Protein AF-A0AAW6AV35-F1 (afdb_monomer_lite)

pLDDT: mean 94.67, std 2.92, range [82.06, 97.56]

Structure (mmCIF, N/CA/C/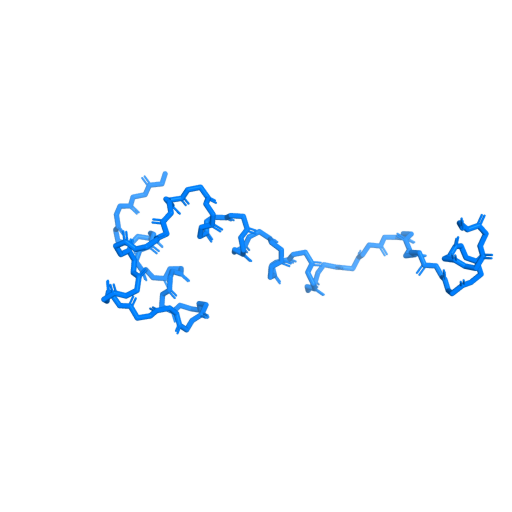O backbone):
data_AF-A0AAW6AV35-F1
#
_entry.id   AF-A0AAW6AV35-F1
#
loop_
_atom_site.group_PDB
_atom_site.id
_atom_site.type_symbol
_atom_site.label_atom_id
_atom_site.label_alt_id
_atom_site.label_comp_id
_atom_site.label_asym_id
_atom_site.label_entity_id
_atom_site.label_seq_id
_atom_site.pdbx_PDB_ins_code
_atom_site.Cartn_x
_atom_site.Cartn_y
_atom_site.Cartn_z
_atom_site.occupancy
_atom_site.B_iso_or_equiv
_atom_site.auth_seq_id
_atom_site.auth_comp_id
_atom_site.auth_asym_id
_atom_site.auth_atom_id
_atom_site.pdbx_PDB_model_num
ATOM 1 N N . MET A 1 1 ? 5.500 -1.678 13.568 1.00 84.88 1 MET A N 1
ATOM 2 C CA . MET A 1 1 ? 4.375 -0.834 13.113 1.00 84.88 1 MET A CA 1
ATOM 3 C C . MET A 1 1 ? 3.544 -0.491 14.335 1.00 84.88 1 MET A C 1
ATOM 5 O O . MET A 1 1 ? 3.145 -1.420 15.021 1.00 84.88 1 MET A O 1
ATOM 9 N N . THR A 1 2 ? 3.341 0.783 14.664 1.00 96.38 2 THR A N 1
ATOM 10 C CA . THR A 1 2 ? 2.403 1.179 15.730 1.00 96.38 2 THR A CA 1
ATOM 11 C C . THR A 1 2 ? 1.142 1.751 15.092 1.00 96.38 2 THR A C 1
ATOM 13 O O . THR A 1 2 ? 1.211 2.300 13.992 1.00 96.38 2 THR A O 1
ATOM 16 N N . THR A 1 3 ? -0.005 1.645 15.763 1.00 95.31 3 THR A N 1
ATOM 17 C CA . THR A 1 3 ? -1.275 2.184 15.253 1.00 95.31 3 THR A CA 1
ATOM 18 C C . THR A 1 3 ? -1.188 3.676 14.896 1.00 95.31 3 THR A C 1
ATOM 20 O O . THR A 1 3 ? -1.619 4.025 13.802 1.00 95.31 3 THR A O 1
ATOM 23 N N . PRO A 1 4 ? -0.560 4.561 15.703 1.00 96.94 4 PRO A N 1
ATOM 24 C CA . PRO A 1 4 ? -0.410 5.969 15.324 1.00 96.94 4 PRO A CA 1
ATOM 25 C C . PRO A 1 4 ? 0.390 6.172 14.033 1.00 96.94 4 PRO A C 1
ATOM 27 O O . PRO A 1 4 ? 0.006 6.981 13.194 1.00 96.94 4 PRO A O 1
ATOM 30 N N . LEU A 1 5 ? 1.475 5.412 13.840 1.00 96.12 5 LEU A N 1
ATOM 31 C CA . LEU A 1 5 ? 2.284 5.494 12.622 1.00 96.12 5 LEU A CA 1
ATOM 32 C C . LEU A 1 5 ?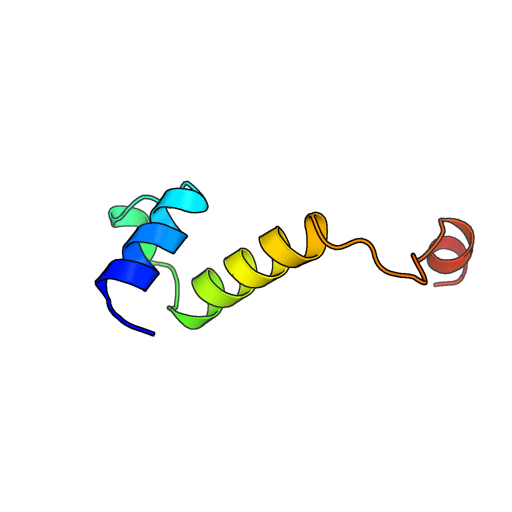 1.513 4.988 11.396 1.00 96.12 5 LEU A C 1
ATOM 34 O O . LEU A 1 5 ? 1.635 5.566 10.322 1.00 96.12 5 LEU A O 1
ATOM 38 N N . PHE A 1 6 ? 0.711 3.932 11.552 1.00 96.12 6 PHE A N 1
ATOM 39 C CA . PHE A 1 6 ? -0.158 3.434 10.486 1.00 96.12 6 PHE A CA 1
ATOM 40 C C . PHE A 1 6 ? -1.197 4.483 10.069 1.00 96.12 6 PHE A C 1
ATOM 42 O O . PHE A 1 6 ? -1.315 4.781 8.884 1.00 96.12 6 PHE A O 1
ATOM 49 N N . MET A 1 7 ? -1.883 5.104 11.034 1.00 96.81 7 MET A N 1
ATOM 50 C CA . MET A 1 7 ? -2.878 6.144 10.749 1.00 96.81 7 MET A CA 1
ATOM 51 C C . MET A 1 7 ? -2.249 7.374 10.087 1.00 96.81 7 MET A C 1
ATOM 53 O O . MET A 1 7 ? -2.831 7.937 9.164 1.00 96.81 7 MET A O 1
ATOM 57 N N . LEU A 1 8 ? -1.040 7.762 10.507 1.00 95.81 8 LEU A N 1
ATOM 58 C CA . LEU A 1 8 ? -0.294 8.845 9.865 1.00 95.81 8 LEU A CA 1
ATOM 59 C C . LEU A 1 8 ? 0.035 8.522 8.399 1.00 95.81 8 LEU A C 1
ATOM 61 O O . LEU A 1 8 ? -0.085 9.391 7.542 1.00 95.81 8 LEU A O 1
ATOM 65 N N . ARG A 1 9 ? 0.421 7.277 8.102 1.00 95.62 9 ARG A N 1
ATOM 66 C CA . ARG A 1 9 ? 0.703 6.827 6.730 1.00 95.62 9 ARG A CA 1
ATOM 67 C C . ARG A 1 9 ? -0.550 6.778 5.866 1.00 95.62 9 ARG A C 1
ATOM 69 O O . ARG A 1 9 ? -0.515 7.280 4.751 1.00 95.62 9 ARG A O 1
ATOM 76 N N . ALA A 1 10 ? -1.655 6.249 6.391 1.00 96.75 10 ALA A N 1
ATOM 77 C CA . ALA A 1 10 ? -2.942 6.267 5.699 1.00 96.75 10 ALA A CA 1
ATOM 78 C C . ALA A 1 10 ? -3.371 7.702 5.349 1.00 96.75 10 ALA A C 1
ATOM 80 O O . ALA A 1 10 ? -3.718 7.980 4.204 1.00 96.75 10 ALA A O 1
ATOM 81 N N . ALA A 1 11 ? -3.250 8.632 6.302 1.00 96.75 11 ALA A N 1
ATOM 82 C CA . ALA A 1 11 ? -3.533 10.044 6.064 1.00 96.75 11 ALA A CA 1
ATOM 83 C C . ALA A 1 11 ? -2.582 10.672 5.027 1.00 96.75 11 ALA A C 1
ATOM 85 O O . ALA A 1 11 ? -3.028 11.451 4.190 1.00 96.75 11 ALA A O 1
ATOM 86 N N . GLY A 1 12 ? -1.291 10.317 5.043 1.00 95.62 12 GLY A N 1
ATOM 87 C CA . GLY A 1 12 ? -0.307 10.769 4.049 1.00 95.62 12 GLY A CA 1
ATOM 88 C C . GLY A 1 12 ? -0.593 10.281 2.624 1.00 95.62 12 GLY A C 1
ATOM 89 O O . GLY A 1 12 ? -0.295 10.987 1.666 1.00 95.62 12 GLY A O 1
ATOM 90 N N . LEU A 1 13 ? -1.233 9.117 2.488 1.00 96.00 13 LEU A N 1
ATOM 91 C CA . LEU A 1 13 ? -1.749 8.592 1.219 1.00 96.00 13 LEU A CA 1
ATOM 92 C C . LEU A 1 13 ? -3.104 9.202 0.815 1.00 96.00 13 LEU A C 1
ATOM 94 O O . LEU A 1 13 ? -3.645 8.850 -0.229 1.00 96.00 13 LEU A O 1
ATOM 98 N N . GLY A 1 14 ? -3.677 10.092 1.632 1.00 97.00 14 GLY A N 1
ATOM 99 C CA . GLY A 1 14 ? -4.996 10.681 1.390 1.00 97.00 14 GLY A CA 1
ATOM 100 C C . GLY A 1 14 ? -6.168 9.727 1.642 1.00 97.00 14 GLY A C 1
ATOM 101 O O . GLY A 1 14 ? -7.278 10.004 1.194 1.00 97.00 14 GLY A O 1
ATOM 102 N N . ILE A 1 15 ? -5.949 8.618 2.355 1.00 97.38 15 ILE A N 1
ATOM 103 C CA . ILE A 1 15 ? -6.986 7.631 2.671 1.00 97.38 15 ILE A CA 1
ATOM 104 C C . ILE A 1 15 ? -7.787 8.126 3.874 1.00 97.38 15 ILE A C 1
ATOM 106 O O . ILE A 1 15 ? -7.226 8.411 4.939 1.00 97.38 15 ILE A O 1
ATOM 110 N N . SER A 1 16 ? -9.108 8.225 3.720 1.00 96.31 16 SER A N 1
ATOM 111 C CA . SER A 1 16 ? -9.976 8.597 4.831 1.00 96.31 16 S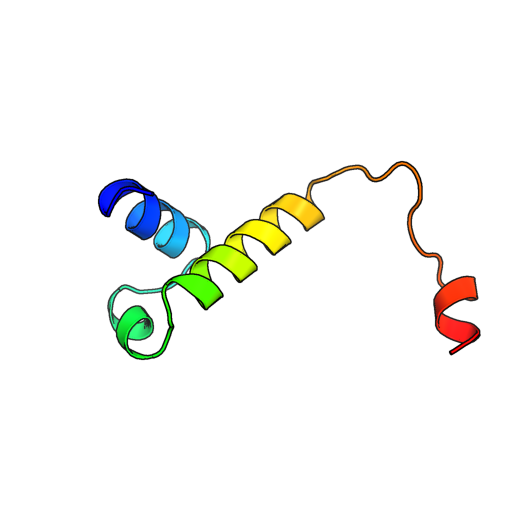ER A CA 1
ATOM 112 C C . SER A 1 16 ? -10.088 7.450 5.840 1.00 96.31 16 SER A C 1
ATOM 114 O O . SER A 1 16 ? -9.960 6.277 5.498 1.00 96.31 16 SER A O 1
ATOM 116 N N . ILE A 1 17 ? -10.366 7.771 7.107 1.00 93.81 17 ILE A N 1
ATOM 117 C CA . ILE A 1 17 ? -10.546 6.745 8.148 1.00 93.81 17 ILE A CA 1
ATOM 118 C C . ILE A 1 17 ? -11.713 5.808 7.808 1.00 93.81 17 ILE A C 1
ATOM 120 O O . ILE A 1 17 ? -11.644 4.623 8.117 1.00 93.81 17 ILE A O 1
ATOM 124 N N . SER A 1 18 ? -12.760 6.327 7.162 1.00 95.69 18 SER A N 1
ATOM 125 C CA . SER A 1 18 ? -13.910 5.535 6.725 1.00 95.69 18 SER A CA 1
ATOM 126 C C . SER A 1 18 ? -13.522 4.494 5.676 1.00 95.69 18 SER A C 1
ATOM 128 O O . SER A 1 18 ? -13.976 3.363 5.766 1.00 95.69 18 SER A O 1
ATOM 130 N N . ASP A 1 19 ? -12.617 4.823 4.752 1.00 96.38 19 ASP A N 1
ATOM 131 C CA . ASP A 1 19 ? -12.187 3.894 3.697 1.00 96.38 19 ASP A CA 1
ATOM 132 C C . ASP A 1 19 ? -11.295 2.758 4.225 1.00 96.38 19 ASP A C 1
ATOM 134 O O . ASP A 1 19 ? -11.152 1.722 3.574 1.00 96.38 19 ASP A O 1
ATOM 138 N N . LEU A 1 20 ? -10.711 2.907 5.422 1.00 95.44 20 LEU A N 1
ATOM 139 C CA . LEU A 1 20 ? -9.869 1.872 6.032 1.00 95.44 20 LEU A CA 1
ATOM 140 C C . LEU A 1 20 ? -10.635 0.585 6.359 1.00 95.44 20 LEU A C 1
ATOM 142 O O . LEU A 1 20 ? -10.001 -0.451 6.536 1.00 95.44 20 LEU A O 1
ATOM 146 N N . GLU A 1 21 ? -11.969 0.609 6.413 1.00 95.94 21 GLU A N 1
ATOM 147 C CA . GLU A 1 21 ? -12.766 -0.612 6.586 1.00 95.94 21 GLU A CA 1
ATOM 148 C C . GLU A 1 21 ? -12.715 -1.537 5.358 1.00 95.94 21 GLU A C 1
ATOM 150 O O . GLU A 1 21 ? -12.902 -2.748 5.482 1.00 95.94 21 GLU A O 1
ATOM 155 N N . LEU A 1 22 ? -12.426 -0.973 4.181 1.00 96.81 22 LEU A N 1
ATOM 156 C CA . LEU A 1 22 ? -12.353 -1.686 2.904 1.00 96.81 22 LEU A CA 1
ATOM 157 C C . LEU A 1 22 ? -10.937 -2.176 2.583 1.00 96.81 22 LEU A C 1
ATOM 159 O O . LEU A 1 22 ? -10.744 -2.940 1.636 1.00 96.81 22 LEU A O 1
ATOM 163 N N . LEU A 1 23 ? -9.937 -1.726 3.343 1.00 96.38 23 LEU A N 1
ATOM 164 C CA . LEU A 1 23 ? -8.528 -1.944 3.050 1.00 96.38 23 LEU A CA 1
ATOM 165 C C . LEU A 1 23 ? -7.874 -2.771 4.150 1.00 96.38 23 LEU A C 1
ATOM 167 O O . LEU A 1 23 ? -8.043 -2.536 5.344 1.00 96.38 23 LEU A O 1
ATOM 171 N N . SER A 1 24 ? -7.053 -3.735 3.744 1.00 96.44 24 SER A N 1
ATOM 172 C CA . SER A 1 24 ? -6.201 -4.433 4.698 1.00 96.44 24 SER A CA 1
ATOM 173 C C . SER A 1 24 ? -5.021 -3.545 5.103 1.00 96.44 24 SER A C 1
ATOM 175 O O . SER A 1 24 ? -4.535 -2.722 4.323 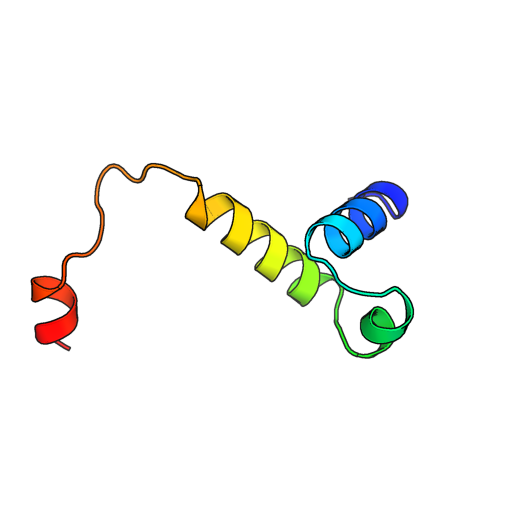1.00 96.44 24 SER A O 1
ATOM 177 N N . ILE A 1 25 ? -4.498 -3.759 6.314 1.00 95.62 25 ILE A N 1
ATOM 178 C CA . ILE A 1 25 ? -3.262 -3.101 6.769 1.00 95.62 25 ILE A CA 1
ATOM 179 C C . ILE A 1 25 ? -2.117 -3.351 5.775 1.00 95.62 25 ILE A C 1
ATOM 181 O O . ILE A 1 25 ? -1.329 -2.444 5.524 1.00 95.62 25 ILE A O 1
ATOM 185 N N . GLY A 1 26 ? -2.040 -4.558 5.198 1.00 97.00 26 GLY A N 1
ATOM 186 C CA . GLY A 1 26 ? -1.039 -4.913 4.189 1.00 97.00 26 GLY A CA 1
ATOM 187 C C . GLY A 1 26 ? -1.137 -4.036 2.945 1.00 97.00 26 GLY A C 1
ATOM 188 O O . GLY A 1 26 ? -0.152 -3.423 2.565 1.00 97.00 26 GLY A O 1
ATOM 189 N N . LEU A 1 27 ? -2.341 -3.863 2.397 1.00 97.12 27 LEU A N 1
ATOM 190 C CA . LEU A 1 27 ? -2.551 -3.061 1.192 1.00 97.12 27 LEU A CA 1
ATOM 191 C C . LEU A 1 27 ? -2.158 -1.589 1.388 1.00 97.12 27 LEU A C 1
ATOM 193 O O . LEU A 1 27 ? -1.510 -0.996 0.531 1.00 97.12 27 LEU A O 1
ATOM 197 N N . VAL A 1 28 ? -2.504 -0.997 2.534 1.00 97.12 28 VAL A N 1
ATOM 198 C CA . VAL A 1 28 ? -2.093 0.381 2.865 1.00 97.12 28 VAL A CA 1
ATOM 199 C C . VAL A 1 28 ? -0.570 0.485 2.999 1.00 97.12 28 VAL A C 1
ATOM 201 O O . VAL A 1 28 ? 0.029 1.471 2.573 1.00 97.12 28 VAL A O 1
ATOM 204 N N . MET A 1 29 ? 0.070 -0.533 3.573 1.00 96.38 29 MET A N 1
ATOM 205 C CA . MET A 1 29 ? 1.525 -0.594 3.694 1.00 96.38 29 MET A CA 1
ATOM 206 C C . MET A 1 29 ? 2.227 -0.782 2.345 1.00 96.38 29 MET A C 1
ATOM 208 O O . MET A 1 29 ? 3.289 -0.190 2.145 1.00 96.38 29 MET A O 1
ATOM 212 N N . ASP A 1 30 ? 1.634 -1.545 1.430 1.00 97.56 30 ASP A N 1
ATOM 213 C CA . ASP A 1 30 ? 2.149 -1.743 0.076 1.00 97.56 30 ASP A CA 1
ATOM 214 C C . ASP A 1 30 ? 2.054 -0.438 -0.718 1.00 97.56 30 ASP A C 1
ATOM 216 O O . ASP A 1 30 ? 3.062 0.031 -1.233 1.00 97.56 30 ASP A O 1
ATOM 220 N N . MET A 1 31 ? 0.905 0.248 -0.694 1.00 97.00 31 MET A N 1
ATOM 221 C CA . MET A 1 31 ? 0.765 1.574 -1.320 1.00 97.00 31 MET A CA 1
ATOM 222 C C . MET A 1 31 ? 1.756 2.600 -0.753 1.00 97.00 31 MET A C 1
ATOM 224 O O . MET A 1 31 ? 2.338 3.382 -1.500 1.00 97.00 31 MET A O 1
ATOM 228 N N . PHE A 1 32 ? 1.996 2.585 0.563 1.00 96.06 32 PHE A N 1
ATOM 229 C CA . PHE A 1 32 ? 3.011 3.442 1.183 1.00 96.06 32 PHE A CA 1
ATOM 230 C C . PHE A 1 32 ? 4.442 3.071 0.760 1.00 96.06 32 PHE A C 1
ATOM 232 O O . PHE A 1 32 ? 5.327 3.927 0.721 1.00 96.06 32 PHE A O 1
ATOM 239 N N . THR A 1 33 ? 4.697 1.795 0.474 1.00 96.06 33 THR A N 1
ATOM 240 C CA . THR A 1 33 ? 5.986 1.334 -0.054 1.00 96.06 33 THR A CA 1
ATOM 241 C C . THR A 1 33 ? 6.167 1.796 -1.493 1.00 96.06 33 THR A C 1
ATOM 243 O O . THR A 1 33 ? 7.210 2.362 -1.804 1.00 96.06 33 THR A O 1
ATOM 246 N N . GLU A 1 34 ? 5.142 1.658 -2.3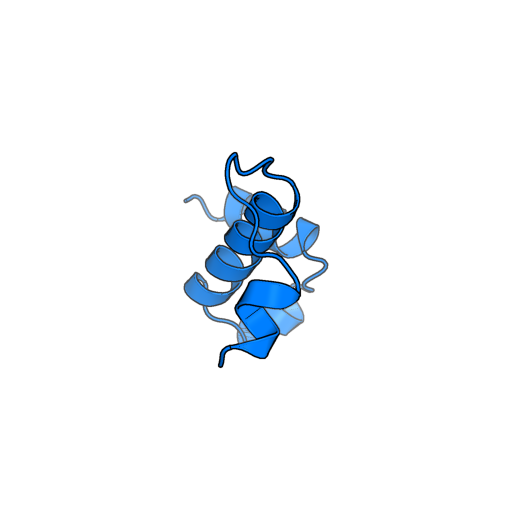34 1.00 96.44 34 GLU A N 1
ATOM 247 C CA . GLU A 1 34 ? 5.195 2.121 -3.722 1.00 96.44 34 GLU A CA 1
ATOM 248 C C . GLU A 1 34 ? 5.384 3.636 -3.821 1.00 96.44 34 GLU A C 1
ATOM 250 O O . GLU A 1 34 ? 6.244 4.095 -4.565 1.00 96.44 34 GLU A O 1
ATOM 255 N N . GLN A 1 35 ? 4.709 4.421 -2.976 1.00 94.88 35 GLN A N 1
ATOM 256 C CA . GLN A 1 35 ? 4.941 5.867 -2.916 1.00 94.88 35 GLN A CA 1
ATOM 257 C C . GLN A 1 35 ? 6.409 6.218 -2.605 1.00 94.88 35 GLN A C 1
ATOM 259 O O . GLN A 1 35 ? 6.954 7.168 -3.158 1.00 94.88 35 GLN A O 1
ATOM 264 N N . GLN A 1 36 ? 7.068 5.468 -1.716 1.00 93.94 36 GLN A N 1
ATOM 265 C CA . GLN A 1 36 ? 8.493 5.678 -1.435 1.00 93.94 36 GLN A CA 1
ATOM 266 C C . GLN A 1 36 ? 9.387 5.205 -2.585 1.00 93.94 36 GLN A C 1
ATOM 268 O O . GLN A 1 36 ? 10.438 5.802 -2.819 1.00 93.94 36 GLN A O 1
ATOM 273 N N . ASN A 1 37 ? 8.989 4.143 -3.289 1.00 94.12 37 ASN A N 1
ATOM 274 C CA . ASN A 1 37 ? 9.697 3.662 -4.471 1.00 94.12 37 ASN A CA 1
ATOM 275 C C . ASN A 1 37 ? 9.662 4.707 -5.597 1.00 94.12 37 ASN A C 1
ATOM 277 O O . ASN A 1 37 ? 10.683 4.908 -6.249 1.00 94.12 37 ASN A O 1
ATOM 281 N N . ASP A 1 38 ? 8.550 5.427 -5.775 1.00 90.00 38 ASP A N 1
ATOM 282 C CA . ASP A 1 38 ? 8.424 6.495 -6.782 1.00 90.00 38 ASP A CA 1
ATOM 283 C C . ASP A 1 38 ? 9.444 7.631 -6.581 1.00 90.00 38 ASP A C 1
ATOM 285 O O . ASP A 1 38 ? 9.932 8.228 -7.543 1.00 90.00 38 ASP A O 1
ATOM 289 N N . GLU A 1 39 ? 9.808 7.927 -5.331 1.00 90.38 39 GLU A N 1
ATOM 290 C CA . GLU A 1 39 ? 10.816 8.941 -5.000 1.00 90.38 39 GLU A CA 1
ATOM 291 C C . GLU A 1 39 ? 12.254 8.395 -5.037 1.00 90.38 39 GLU A C 1
ATOM 293 O O . GLU A 1 39 ? 13.229 9.161 -4.991 1.00 90.38 39 GLU A O 1
ATOM 298 N N . PHE A 1 40 ? 12.422 7.074 -5.126 1.00 93.50 40 PHE A N 1
ATOM 299 C CA . PHE A 1 40 ? 13.730 6.444 -5.086 1.00 93.50 40 PHE A CA 1
ATOM 300 C C . PHE A 1 40 ? 14.444 6.529 -6.441 1.00 93.50 40 PHE A C 1
ATOM 302 O O . PHE A 1 40 ? 13.947 6.122 -7.491 1.00 93.50 40 PHE A O 1
ATOM 309 N N . LYS A 1 41 ? 15.692 7.010 -6.423 1.00 92.88 41 LYS A N 1
ATOM 310 C CA . LYS A 1 41 ? 16.552 7.041 -7.614 1.00 92.88 41 LYS A CA 1
ATOM 311 C C . LYS A 1 41 ? 17.207 5.683 -7.828 1.00 92.88 41 LYS A C 1
ATOM 313 O O . LYS A 1 41 ? 18.306 5.434 -7.329 1.00 92.88 41 LYS A O 1
ATOM 318 N N . TYR A 1 42 ? 16.551 4.819 -8.594 1.00 92.38 42 TYR A N 1
ATOM 319 C CA . TYR A 1 42 ? 17.140 3.541 -8.975 1.00 92.38 42 TYR A CA 1
ATOM 320 C C . TYR A 1 42 ? 18.331 3.740 -9.928 1.00 92.38 42 TYR A C 1
ATOM 322 O O . TYR A 1 42 ? 18.261 4.559 -10.846 1.00 92.38 42 TYR A O 1
ATOM 330 N N . PRO A 1 43 ? 19.429 2.979 -9.751 1.00 93.38 43 PRO A N 1
ATOM 331 C CA . PRO A 1 43 ? 20.58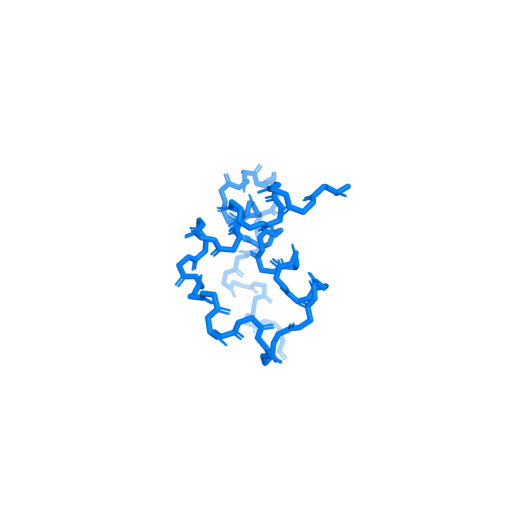2 3.043 -10.650 1.00 93.38 43 PRO A CA 1
ATOM 332 C C . PRO A 1 43 ? 20.252 2.530 -12.057 1.00 93.38 43 PRO A C 1
ATOM 334 O O . PRO A 1 43 ? 20.845 2.984 -13.029 1.00 93.38 43 PRO A O 1
ATOM 337 N N . ASN A 1 44 ? 19.290 1.611 -12.154 1.00 91.62 44 ASN A N 1
ATOM 338 C CA . ASN A 1 44 ? 18.786 1.060 -13.402 1.00 91.62 44 ASN A CA 1
ATOM 339 C C . ASN A 1 44 ? 17.277 1.294 -13.449 1.00 91.62 44 ASN A C 1
ATOM 341 O O . ASN A 1 44 ? 16.543 0.721 -12.647 1.00 91.62 44 ASN A O 1
ATOM 345 N N . MET A 1 45 ? 16.834 2.128 -14.386 1.00 91.62 45 MET A N 1
ATOM 346 C CA . MET A 1 45 ? 15.420 2.359 -14.670 1.00 91.62 45 MET A CA 1
ATOM 347 C C . MET A 1 45 ? 15.051 1.621 -15.951 1.00 91.62 45 MET A C 1
ATOM 349 O O . MET A 1 45 ? 15.801 1.676 -16.928 1.00 91.62 45 MET A O 1
ATOM 353 N N . ALA A 1 46 ? 13.902 0.947 -15.946 1.00 90.56 46 ALA A N 1
ATOM 354 C CA . ALA A 1 46 ? 13.349 0.375 -17.165 1.00 90.56 46 ALA A CA 1
ATOM 355 C C . ALA A 1 46 ? 13.081 1.493 -18.180 1.00 90.56 46 ALA A C 1
ATOM 357 O O . ALA A 1 46 ? 12.564 2.559 -17.834 1.00 90.56 46 ALA A O 1
ATOM 358 N N . THR A 1 47 ? 13.454 1.256 -19.433 1.00 92.88 47 THR A N 1
ATOM 359 C CA . THR A 1 47 ? 13.230 2.194 -20.535 1.00 92.88 47 THR A CA 1
ATOM 360 C C . THR A 1 47 ? 12.033 1.761 -21.373 1.00 92.88 47 THR A C 1
ATOM 362 O O . THR A 1 47 ? 11.596 0.614 -21.302 1.00 92.88 47 THR A O 1
ATOM 365 N N . GLN A 1 48 ? 11.525 2.653 -22.229 1.00 94.00 48 GLN A N 1
ATOM 366 C CA . GLN A 1 48 ? 10.459 2.304 -23.176 1.00 94.00 48 GLN A CA 1
ATOM 367 C C . GLN A 1 48 ? 10.835 1.090 -24.046 1.00 94.00 48 GLN A C 1
ATOM 369 O O . GLN A 1 48 ? 10.023 0.192 -24.227 1.00 94.00 48 GLN A O 1
ATOM 374 N N . ASN A 1 49 ? 12.100 0.999 -24.474 1.00 95.44 49 ASN A N 1
ATOM 375 C CA . ASN A 1 49 ? 12.607 -0.135 -25.254 1.00 95.44 49 ASN A CA 1
ATOM 376 C C . ASN A 1 49 ? 12.531 -1.478 -24.509 1.00 95.44 49 ASN A C 1
ATOM 378 O O . ASN A 1 49 ? 12.589 -2.524 -25.153 1.00 95.44 49 ASN A O 1
ATOM 382 N N . ASP A 1 50 ? 12.500 -1.474 -23.175 1.00 94.50 50 ASP A N 1
ATOM 383 C CA . ASP A 1 50 ? 12.337 -2.693 -22.382 1.00 94.50 50 ASP A CA 1
ATOM 384 C C . ASP A 1 50 ? 10.864 -3.102 -22.324 1.00 94.50 50 ASP A C 1
ATOM 386 O O . ASP A 1 50 ? 10.573 -4.286 -22.457 1.00 94.50 50 ASP A O 1
ATOM 390 N N . PHE A 1 51 ? 9.945 -2.135 -22.221 1.00 92.00 51 PHE A N 1
ATOM 391 C CA . PHE A 1 51 ? 8.500 -2.378 -22.290 1.00 92.00 51 PHE A CA 1
ATOM 392 C C . PHE A 1 51 ? 8.051 -2.871 -23.669 1.00 92.00 51 PHE A C 1
ATOM 394 O O . PHE A 1 51 ? 7.256 -3.799 -23.744 1.00 92.00 51 PHE A O 1
ATOM 401 N N . ASP A 1 52 ? 8.613 -2.327 -24.750 1.00 95.12 52 ASP A N 1
ATOM 402 C CA . ASP A 1 52 ? 8.261 -2.699 -26.131 1.00 95.12 52 ASP A CA 1
ATOM 403 C C . ASP A 1 52 ? 8.685 -4.135 -26.519 1.00 95.12 52 ASP A C 1
ATOM 405 O O . ASP A 1 52 ? 8.352 -4.612 -27.604 1.00 95.12 52 ASP A O 1
ATOM 409 N N . LYS A 1 53 ? 9.457 -4.824 -25.664 1.00 93.62 53 LYS A N 1
ATOM 410 C CA . LYS A 1 53 ? 9.895 -6.220 -25.859 1.00 93.62 53 LYS A CA 1
ATOM 411 C C . LYS A 1 53 ? 8.974 -7.259 -25.202 1.00 93.62 53 LYS A C 1
ATOM 413 O O . LYS A 1 53 ? 9.232 -8.450 -25.387 1.00 93.62 53 LYS A O 1
ATOM 418 N N . PHE A 1 54 ? 7.978 -6.833 -24.423 1.00 82.06 54 PHE A N 1
ATOM 419 C CA . PHE A 1 54 ? 6.963 -7.701 -23.808 1.00 82.06 54 PHE A CA 1
ATOM 420 C C . PHE A 1 54 ? 5.736 -7.845 -24.712 1.00 82.06 54 PHE A C 1
ATOM 422 O O . PHE A 1 54 ? 5.161 -8.958 -24.714 1.00 82.06 54 PHE A O 1
#

Radius of gyration: 15.25 Å; chains: 1; bounding box: 34×18×42 Å

Sequence (54 aa):
MTTPLFMLRAAGLGISISDLELLSIGLVMDMFTEQQNDEFKYPNMATQNDFDKF

Foldseek 3Di:
DDPVVLVVLCVVVVHDPVCVVVDDSVRSVVVSVVVVVVVDDDPDDDDPVNVVVD

Secondary structure (DSSP, 8-state):
--HHHHHHHHHHTT--TTGGGSS-HHHHHHHHHHHHHHH---SSPPPHHHHTT-

Organism: Clostridium symbiosum (NCBI:txid1512)